Protein AF-A0A2P4R5K9-F1 (afdb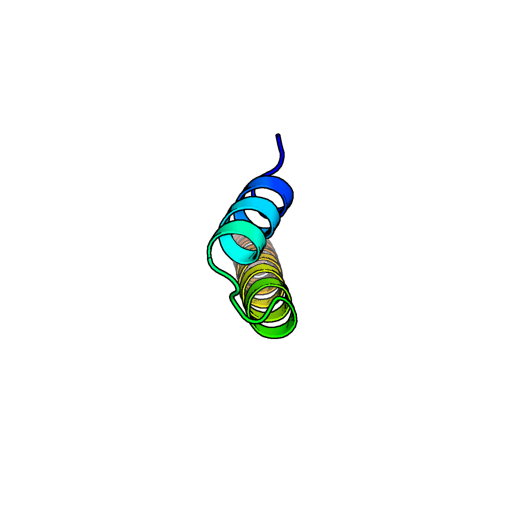_monomer)

Organism: NCBI:txid1617889

Solvent-accessible surface area (backbone atoms only — not comparable to full-atom values): 2534 Å² total; per-residue (Å²): 133,56,71,68,60,53,51,51,52,53,31,61,77,67,69,48,65,60,70,57,55,51,51,51,54,50,52,51,52,50,51,51,52,51,52,52,54,49,52,62,68,75,100

Radius of gyration: 13.58 Å; Cα contacts (8 Å, |Δi|>4): 11; chains: 1; bounding box: 29×18×34 Å

Sequence (43 aa):
MNELTTEIIAALAQKQDLDEVFRHHHVLSLYSLVTTSFTNFLG

Mean predicted aligned error: 4.08 Å

Foldseek 3Di:
DDPLVVLQVVCVVVVHDVVVSVVVVVVVVVVVVVVVVVVVVVD

pLDDT: mean 91.99, std 6.77, range [58.81, 96.94]

Structure (mmCIF, N/CA/C/O backbone):
data_AF-A0A2P4R5K9-F1
#
_entry.id   AF-A0A2P4R5K9-F1
#
loop_
_atom_site.group_PDB
_atom_site.id
_atom_site.type_symbol
_atom_site.label_atom_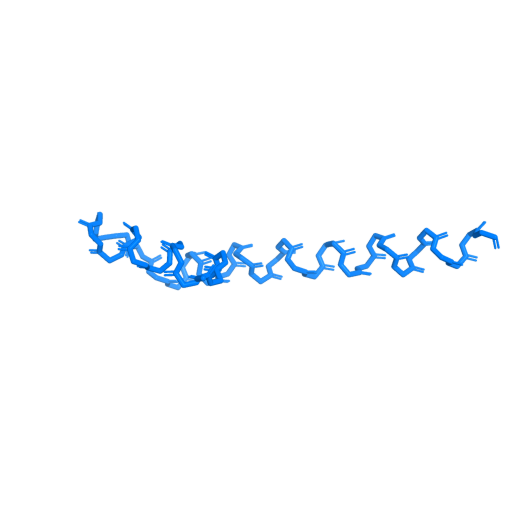id
_atom_site.label_alt_id
_atom_site.label_comp_id
_atom_site.label_asym_id
_atom_site.label_entity_id
_atom_site.label_seq_id
_atom_site.pdbx_PDB_ins_code
_atom_site.Cartn_x
_atom_site.Cartn_y
_atom_site.Cartn_z
_atom_site.occupancy
_atom_site.B_iso_or_equiv
_atom_site.auth_seq_id
_atom_site.auth_comp_id
_atom_site.auth_asym_id
_atom_site.auth_atom_id
_atom_site.pdbx_PDB_model_num
ATOM 1 N N . MET A 1 1 ? 4.711 11.072 7.285 1.00 58.81 1 MET A N 1
ATOM 2 C CA . MET A 1 1 ? 3.843 9.880 7.396 1.00 58.81 1 MET A CA 1
ATOM 3 C C . MET A 1 1 ? 3.851 9.218 6.025 1.00 58.81 1 MET A C 1
ATOM 5 O O . MET A 1 1 ? 3.691 9.946 5.058 1.00 58.81 1 MET A O 1
ATOM 9 N N . ASN A 1 2 ? 4.176 7.926 5.920 1.00 83.81 2 ASN A N 1
ATOM 10 C CA . ASN A 1 2 ? 4.241 7.205 4.635 1.00 83.81 2 ASN A CA 1
ATOM 11 C C . ASN A 1 2 ? 2.811 6.973 4.085 1.00 83.81 2 ASN A C 1
ATOM 13 O O . ASN A 1 2 ? 1.871 6.882 4.882 1.00 83.81 2 ASN A O 1
ATOM 17 N N . GLU A 1 3 ? 2.639 6.876 2.764 1.00 83.88 3 GLU A N 1
ATOM 18 C CA . GLU A 1 3 ? 1.367 6.531 2.102 1.00 83.88 3 GLU A CA 1
ATOM 19 C C . GLU A 1 3 ? 0.794 5.225 2.658 1.00 83.88 3 GLU A C 1
ATOM 21 O O . GLU A 1 3 ? -0.344 5.217 3.120 1.00 83.88 3 GLU A O 1
ATOM 26 N N . LEU A 1 4 ? 1.621 4.179 2.796 1.00 87.94 4 LEU A N 1
ATOM 27 C CA . LEU A 1 4 ? 1.199 2.909 3.401 1.00 87.94 4 LEU A CA 1
ATOM 28 C C . LE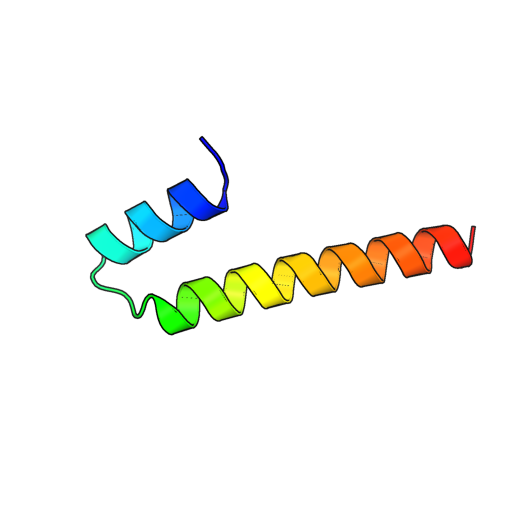U A 1 4 ? 0.677 3.085 4.835 1.00 87.94 4 LEU A C 1
ATOM 30 O O . LEU A 1 4 ? -0.321 2.494 5.230 1.00 87.94 4 LEU A O 1
ATOM 34 N N . THR A 1 5 ? 1.342 3.918 5.640 1.00 89.62 5 THR A N 1
ATOM 35 C CA . THR A 1 5 ? 0.906 4.184 7.019 1.00 89.62 5 THR A CA 1
ATOM 36 C C . THR A 1 5 ? -0.450 4.891 7.043 1.00 89.62 5 THR A C 1
ATOM 38 O O . THR A 1 5 ? -1.270 4.604 7.910 1.00 89.62 5 THR A O 1
ATOM 41 N N . THR A 1 6 ? -0.704 5.783 6.085 1.00 92.50 6 THR A N 1
ATOM 42 C CA . THR A 1 6 ? -1.982 6.500 5.958 1.00 92.50 6 THR A CA 1
ATOM 43 C C . THR A 1 6 ? -3.103 5.564 5.505 1.00 92.50 6 THR A C 1
ATOM 45 O O . THR A 1 6 ? -4.185 5.584 6.092 1.00 92.50 6 THR A O 1
ATOM 48 N N . GLU A 1 7 ? -2.831 4.699 4.527 1.00 90.81 7 GLU A N 1
ATOM 49 C CA . GLU A 1 7 ? -3.775 3.689 4.035 1.00 90.81 7 GLU A CA 1
ATOM 50 C C . GLU A 1 7 ? -4.159 2.685 5.125 1.00 90.81 7 GLU A C 1
ATOM 52 O O . GLU A 1 7 ? -5.343 2.420 5.318 1.00 90.81 7 GLU A O 1
ATOM 57 N N . ILE A 1 8 ? -3.192 2.196 5.910 1.00 92.75 8 ILE A N 1
ATOM 58 C CA . ILE A 1 8 ? -3.466 1.274 7.023 1.00 92.75 8 ILE A CA 1
ATOM 59 C C . ILE A 1 8 ? -4.346 1.941 8.086 1.00 92.75 8 ILE A C 1
ATOM 61 O O . ILE A 1 8 ? -5.305 1.333 8.559 1.00 92.75 8 ILE A O 1
ATOM 65 N N . ILE A 1 9 ? -4.057 3.190 8.467 1.00 94.38 9 ILE A N 1
ATOM 66 C CA . ILE A 1 9 ? -4.870 3.915 9.458 1.00 94.38 9 ILE A CA 1
ATOM 67 C C . ILE A 1 9 ? -6.300 4.115 8.937 1.00 94.38 9 ILE A C 1
ATOM 69 O O . ILE A 1 9 ? -7.260 3.891 9.679 1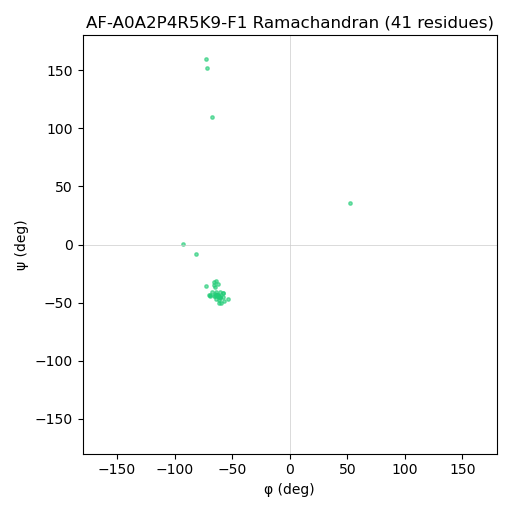.00 94.38 9 ILE A O 1
ATOM 73 N N . ALA A 1 10 ? -6.456 4.496 7.667 1.00 93.69 10 ALA A N 1
ATOM 74 C CA . ALA A 1 10 ? -7.764 4.671 7.046 1.00 93.69 10 ALA A CA 1
ATOM 75 C C . ALA A 1 10 ? -8.546 3.349 6.963 1.00 93.69 10 ALA A C 1
ATOM 77 O O . ALA A 1 10 ? -9.746 3.337 7.245 1.00 93.69 10 ALA A O 1
ATOM 78 N N . ALA A 1 11 ? -7.868 2.248 6.634 1.00 94.06 11 ALA A N 1
ATOM 79 C CA . ALA A 1 11 ? -8.450 0.914 6.556 1.00 94.06 11 ALA A CA 1
ATOM 80 C C . ALA A 1 11 ? -8.907 0.403 7.927 1.00 94.06 11 ALA A C 1
ATOM 82 O O . ALA A 1 11 ? -10.030 -0.081 8.069 1.00 94.06 11 ALA A O 1
ATOM 83 N N . LEU A 1 12 ? -8.080 0.596 8.961 1.00 94.69 12 LEU A N 1
ATOM 84 C CA . LEU A 1 12 ? -8.419 0.280 10.350 1.00 94.69 12 LEU A CA 1
ATOM 85 C C . LEU A 1 12 ? -9.633 1.083 10.834 1.00 94.69 12 LEU A C 1
ATOM 87 O O . LEU A 1 12 ? -10.554 0.512 11.420 1.00 94.69 12 LEU A O 1
ATOM 91 N N . ALA A 1 13 ? -9.666 2.391 10.560 1.00 96.12 13 ALA A N 1
ATOM 92 C CA . ALA A 1 13 ? -10.787 3.255 10.930 1.00 96.12 13 ALA A CA 1
ATOM 93 C C . ALA A 1 13 ? -12.100 2.836 10.246 1.00 96.12 13 ALA A C 1
ATOM 95 O O . ALA A 1 13 ? -13.173 2.942 10.840 1.00 96.12 13 ALA A O 1
ATOM 96 N N . GLN A 1 14 ? -12.010 2.322 9.018 1.00 95.12 14 GLN A N 1
ATOM 97 C CA . GLN A 1 14 ? -13.152 1.873 8.219 1.00 95.12 14 GLN A CA 1
ATOM 98 C C . GLN A 1 14 ? -13.478 0.380 8.385 1.00 95.12 14 GLN A C 1
ATOM 100 O O . GLN A 1 14 ? -14.425 -0.097 7.763 1.00 95.12 14 GLN A O 1
ATOM 105 N N . LYS A 1 15 ? -12.734 -0.358 9.226 1.00 94.50 15 LYS A N 1
ATOM 106 C CA . LYS A 1 15 ? -12.842 -1.823 9.387 1.00 94.50 15 LYS A CA 1
ATOM 107 C C . LYS A 1 15 ? -12.749 -2.584 8.055 1.00 94.50 15 LYS A C 1
ATOM 109 O O .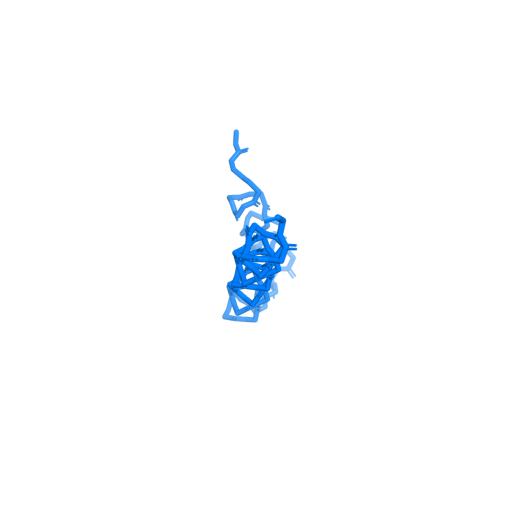 LYS A 1 15 ? -13.446 -3.576 7.852 1.00 94.50 15 LYS A O 1
ATOM 114 N N . GLN A 1 16 ? -11.916 -2.090 7.145 1.00 93.06 16 GLN A N 1
ATOM 115 C CA . GLN A 1 16 ? -11.633 -2.751 5.875 1.00 93.06 16 GLN A CA 1
ATOM 116 C C . GLN A 1 16 ? -10.755 -3.988 6.088 1.00 93.06 16 GLN A C 1
ATOM 118 O O . GLN A 1 16 ? -10.061 -4.108 7.101 1.00 93.06 16 GLN A O 1
ATOM 123 N N . ASP A 1 17 ? -10.775 -4.894 5.112 1.00 94.25 17 ASP A N 1
ATOM 124 C CA . ASP A 1 17 ? -9.849 -6.020 5.074 1.00 94.25 17 ASP A CA 1
ATOM 125 C C . ASP A 1 17 ? -8.425 -5.505 4.819 1.00 94.25 17 ASP A C 1
ATOM 127 O O . ASP A 1 17 ? -8.090 -5.025 3.733 1.00 94.25 17 ASP A O 1
ATOM 131 N N . LEU A 1 18 ? -7.579 -5.599 5.844 1.00 93.31 18 LEU A N 1
ATOM 132 C CA . LEU A 1 18 ? -6.187 -5.173 5.759 1.00 93.31 18 LEU A CA 1
ATOM 133 C C . LEU A 1 18 ? -5.404 -6.001 4.746 1.00 93.31 18 LEU A C 1
ATOM 135 O O . LEU A 1 18 ? -4.513 -5.450 4.103 1.00 93.31 18 LEU A O 1
ATOM 139 N N . ASP A 1 19 ? -5.739 -7.279 4.558 1.00 93.56 19 ASP A N 1
ATOM 140 C CA . ASP A 1 19 ? -5.039 -8.123 3.594 1.00 93.56 19 ASP A CA 1
ATOM 141 C C . ASP A 1 19 ? -5.278 -7.621 2.166 1.00 93.56 19 ASP A C 1
ATOM 143 O O . ASP A 1 19 ? -4.378 -7.671 1.325 1.00 93.56 19 ASP A O 1
ATOM 147 N N . GLU A 1 20 ? -6.469 -7.094 1.877 1.00 92.94 20 GLU A N 1
ATOM 148 C CA . GLU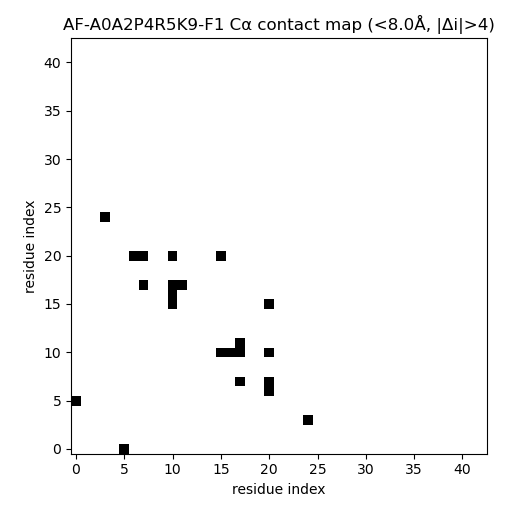 A 1 20 ? -6.776 -6.475 0.588 1.00 92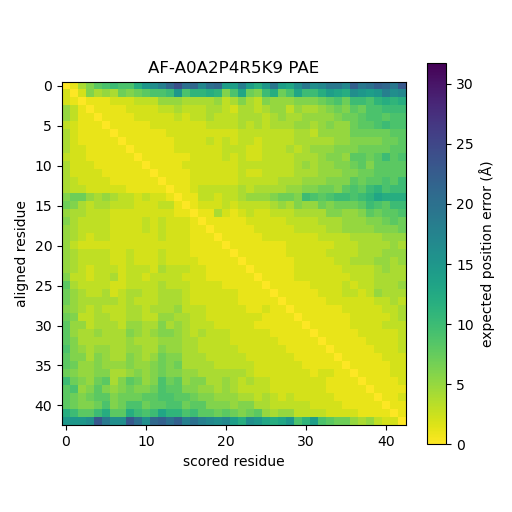.94 20 GLU A CA 1
ATOM 149 C C . GLU A 1 20 ? -6.030 -5.153 0.393 1.00 92.94 20 GLU A C 1
ATOM 151 O O . GLU A 1 20 ? -5.429 -4.948 -0.663 1.00 92.94 20 GLU A O 1
ATOM 156 N N . VAL A 1 21 ? -5.991 -4.299 1.419 1.00 92.75 21 VAL A N 1
ATOM 157 C CA . VAL A 1 21 ? -5.261 -3.020 1.375 1.00 92.75 21 VAL A CA 1
ATOM 158 C C . VAL A 1 21 ? -3.762 -3.250 1.187 1.00 92.75 21 VAL A C 1
ATOM 160 O O . VAL A 1 21 ? -3.148 -2.630 0.317 1.00 92.75 21 VAL A O 1
ATOM 163 N N . PHE A 1 22 ? -3.179 -4.208 1.913 1.00 92.25 22 PHE A N 1
ATOM 164 C CA . PHE A 1 22 ? -1.784 -4.600 1.718 1.00 92.25 22 PHE A CA 1
ATOM 165 C C . PHE A 1 22 ? -1.541 -5.133 0.308 1.00 92.25 22 PHE A C 1
ATOM 167 O O . PHE A 1 22 ? -0.591 -4.691 -0.338 1.00 92.25 22 PHE A O 1
ATOM 174 N N . ARG A 1 23 ? -2.389 -6.039 -0.202 1.00 94.31 23 ARG A N 1
ATOM 175 C CA . ARG A 1 23 ? -2.262 -6.551 -1.578 1.00 94.31 23 ARG A CA 1
ATOM 176 C C . ARG A 1 23 ? -2.325 -5.423 -2.605 1.00 94.31 23 ARG A C 1
ATOM 178 O O . ARG A 1 23 ? -1.490 -5.394 -3.506 1.00 94.31 23 ARG A O 1
ATOM 185 N N . HIS A 1 24 ? -3.272 -4.499 -2.465 1.00 92.69 24 HIS A N 1
ATOM 186 C CA . HIS A 1 24 ? -3.444 -3.382 -3.390 1.00 92.69 24 HIS A CA 1
ATOM 187 C C . HIS A 1 24 ? -2.209 -2.475 -3.416 1.00 92.69 24 HIS A C 1
ATOM 189 O O . HIS A 1 24 ? -1.635 -2.247 -4.484 1.00 92.69 24 HIS A O 1
ATOM 195 N N . HIS A 1 25 ? -1.738 -2.048 -2.242 1.00 92.12 25 HIS A N 1
ATOM 196 C CA . HIS A 1 25 ? -0.537 -1.225 -2.118 1.00 92.12 25 HIS A CA 1
ATOM 197 C C . HIS A 1 25 ? 0.696 -1.918 -2.719 1.00 92.12 25 HIS A C 1
ATOM 199 O O . HIS A 1 25 ? 1.492 -1.307 -3.436 1.00 92.12 25 HIS A O 1
ATOM 205 N N . HIS A 1 26 ? 0.842 -3.226 -2.484 1.00 92.25 26 HIS A N 1
ATOM 206 C CA . HIS A 1 26 ? 1.970 -3.998 -3.001 1.00 92.25 26 HIS A CA 1
ATOM 207 C C . HIS A 1 26 ? 1.938 -4.140 -4.527 1.00 92.25 26 HIS A C 1
ATOM 209 O O . HIS A 1 26 ? 2.976 -4.019 -5.178 1.00 92.25 26 HIS A O 1
ATOM 215 N N . VAL A 1 27 ? 0.758 -4.373 -5.110 1.00 94.81 27 VAL A N 1
ATOM 216 C CA . VAL A 1 27 ? 0.585 -4.443 -6.569 1.00 94.81 27 VAL A CA 1
ATOM 217 C C . VAL A 1 27 ? 0.929 -3.103 -7.214 1.00 94.81 27 VAL A C 1
ATOM 219 O O . VAL A 1 27 ? 1.646 -3.088 -8.213 1.00 94.81 27 VAL A O 1
ATOM 222 N N . LEU A 1 28 ? 0.490 -1.985 -6.630 1.00 93.31 28 LEU A N 1
ATOM 223 C CA . LEU A 1 28 ? 0.823 -0.648 -7.128 1.00 93.31 28 LEU A CA 1
ATOM 224 C C . LEU A 1 28 ? 2.325 -0.354 -7.038 1.00 93.31 28 LEU A C 1
ATOM 226 O O . LEU A 1 28 ? 2.911 0.140 -8.00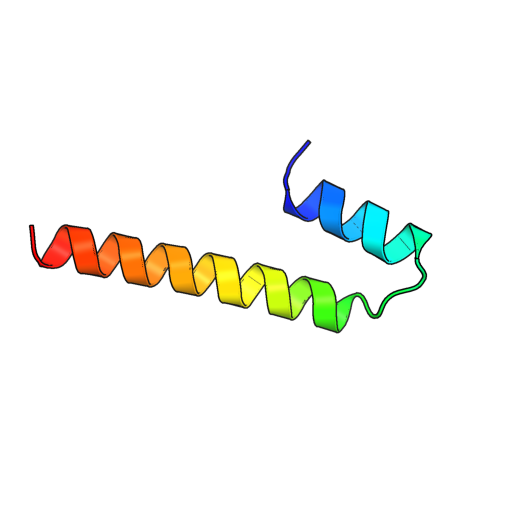2 1.00 93.31 28 LEU A O 1
ATOM 230 N N . SER A 1 29 ? 2.962 -0.713 -5.921 1.00 92.75 29 SER A N 1
ATOM 231 C CA . SER A 1 29 ? 4.409 -0.560 -5.737 1.00 92.75 29 SER A CA 1
ATOM 232 C C . SER A 1 29 ? 5.204 -1.361 -6.775 1.00 92.75 29 SER A C 1
ATOM 234 O O . SER A 1 29 ? 6.108 -0.829 -7.422 1.00 92.75 29 SER A O 1
ATOM 236 N N . LEU A 1 30 ? 4.810 -2.615 -7.022 1.00 94.56 30 LEU A N 1
ATOM 237 C CA . LEU A 1 30 ? 5.421 -3.453 -8.056 1.00 94.56 30 LEU A CA 1
ATOM 238 C C . LEU A 1 30 ? 5.175 -2.904 -9.462 1.00 94.56 30 LEU A C 1
ATOM 240 O O . LEU A 1 30 ? 6.095 -2.887 -10.277 1.00 94.56 30 LEU A O 1
ATOM 244 N N . TYR A 1 31 ? 3.961 -2.439 -9.751 1.00 94.94 31 TYR A N 1
ATOM 245 C CA . TYR A 1 31 ? 3.628 -1.862 -11.050 1.00 94.94 31 TYR A CA 1
ATOM 246 C C . TYR A 1 31 ? 4.463 -0.612 -11.338 1.00 94.94 31 TYR A C 1
ATOM 248 O O . TYR A 1 31 ? 5.021 -0.478 -12.429 1.00 94.94 31 TYR A O 1
ATOM 256 N N . SER A 1 32 ? 4.601 0.269 -10.346 1.00 93.81 32 SER A N 1
ATOM 257 C CA . SER A 1 32 ? 5.465 1.447 -10.415 1.00 93.81 32 SER A CA 1
ATOM 258 C C . SER A 1 32 ? 6.919 1.045 -10.663 1.00 93.81 32 SER A C 1
ATOM 260 O O . SER A 1 32 ? 7.525 1.493 -11.635 1.00 93.81 32 SER A O 1
ATOM 262 N N . LEU A 1 33 ? 7.446 0.103 -9.872 1.00 95.38 33 LEU A N 1
ATOM 263 C CA . LEU A 1 33 ? 8.815 -0.394 -10.010 1.00 95.38 33 LEU A CA 1
ATOM 264 C C . LEU A 1 33 ? 9.092 -0.963 -11.408 1.00 95.38 33 LEU A C 1
ATOM 266 O O . LEU A 1 33 ? 10.094 -0.610 -12.032 1.00 95.38 33 LEU A O 1
ATOM 270 N N . VAL A 1 34 ? 8.206 -1.826 -11.912 1.00 95.88 34 VAL A N 1
ATOM 271 C CA . VAL A 1 34 ? 8.341 -2.433 -13.242 1.00 95.88 34 VAL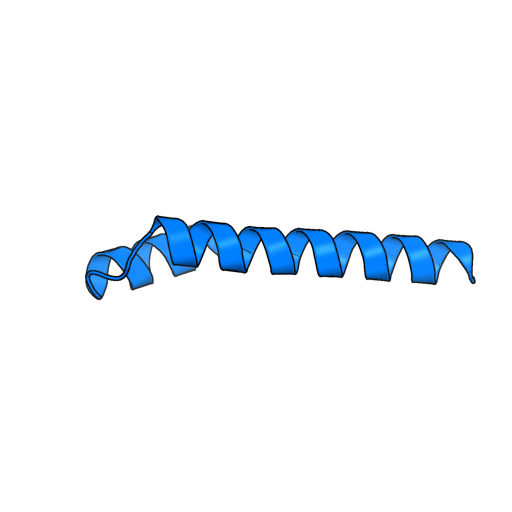 A CA 1
ATOM 272 C C . VAL A 1 34 ? 8.253 -1.368 -14.327 1.00 95.88 34 VAL A C 1
ATOM 274 O O . VAL A 1 34 ? 9.086 -1.358 -15.229 1.00 95.88 34 VAL A O 1
ATOM 277 N N . THR A 1 35 ? 7.301 -0.440 -14.228 1.00 95.56 35 THR A N 1
ATOM 278 C CA . THR A 1 35 ? 7.126 0.641 -15.209 1.00 95.56 35 THR A CA 1
ATOM 279 C C . THR A 1 35 ? 8.350 1.550 -15.255 1.00 95.56 35 THR A C 1
ATOM 281 O O . THR A 1 35 ? 8.842 1.863 -16.340 1.00 95.56 35 THR A O 1
ATOM 284 N N . THR A 1 36 ? 8.890 1.937 -14.099 1.00 96.12 36 THR A N 1
ATOM 285 C CA . THR A 1 36 ? 10.115 2.739 -14.013 1.00 96.12 36 THR A CA 1
ATOM 286 C C . THR A 1 36 ? 11.310 1.978 -14.572 1.00 96.12 36 THR A C 1
ATOM 288 O O . THR A 1 36 ? 12.041 2.521 -15.396 1.00 96.12 36 THR A O 1
ATOM 291 N N . SER A 1 37 ? 11.491 0.712 -14.188 1.00 93.81 37 SER A N 1
ATOM 292 C CA . SER A 1 37 ? 12.582 -0.121 -14.706 1.00 93.81 37 SER A CA 1
ATOM 293 C C . SER A 1 37 ? 12.493 -0.296 -16.221 1.00 93.81 37 SER A C 1
ATOM 295 O O . SER A 1 37 ? 13.511 -0.246 -16.904 1.00 93.81 37 SER A O 1
ATOM 297 N N . PHE A 1 38 ? 11.287 -0.493 -16.748 1.00 96.31 38 PHE A N 1
ATOM 298 C CA . PHE A 1 38 ? 11.048 -0.651 -18.176 1.00 96.31 38 PHE A CA 1
ATOM 299 C C . PHE A 1 38 ? 11.289 0.655 -18.937 1.00 96.31 38 PHE A C 1
ATOM 301 O O . PHE A 1 38 ? 11.963 0.650 -19.961 1.00 96.31 38 PHE A O 1
ATOM 308 N N . THR A 1 39 ? 10.819 1.784 -18.404 1.00 96.94 39 THR A N 1
ATOM 309 C CA . THR A 1 39 ? 11.074 3.114 -18.978 1.00 96.94 39 THR A CA 1
ATOM 310 C C . THR A 1 39 ? 12.570 3.416 -19.017 1.00 96.94 39 THR A C 1
ATOM 312 O O . THR A 1 39 ? 13.072 3.858 -20.043 1.00 96.94 39 THR A O 1
ATOM 315 N N . ASN A 1 40 ? 13.295 3.111 -17.937 1.00 94.75 40 ASN A N 1
ATOM 316 C CA . ASN A 1 40 ? 14.746 3.287 -17.875 1.00 94.75 40 ASN A CA 1
ATOM 317 C C . ASN A 1 40 ? 15.495 2.358 -18.840 1.00 94.75 40 ASN A C 1
ATOM 319 O O . ASN A 1 40 ? 16.558 2.723 -19.323 1.00 94.75 40 ASN A O 1
ATOM 323 N N . PHE A 1 41 ? 14.968 1.158 -19.099 1.00 95.38 41 PHE A N 1
ATOM 324 C CA . PHE A 1 41 ? 15.551 0.221 -20.059 1.00 95.38 41 PHE A CA 1
ATOM 325 C C . PHE A 1 41 ? 15.349 0.661 -21.516 1.00 95.38 41 PHE A C 1
ATOM 327 O O . PHE A 1 41 ? 16.216 0.416 -22.348 1.00 95.38 41 PHE A O 1
ATOM 334 N N . LEU A 1 42 ? 14.206 1.278 -21.828 1.00 95.06 42 LEU A N 1
ATOM 335 C CA . LEU A 1 42 ? 13.898 1.794 -23.165 1.00 95.06 42 LEU A CA 1
ATOM 336 C C . LEU A 1 42 ? 14.514 3.174 -23.462 1.00 95.06 42 LEU A C 1
ATOM 338 O O . LEU A 1 42 ? 14.392 3.636 -24.597 1.00 95.06 42 LEU A O 1
ATOM 342 N N . GLY A 1 43 ? 15.098 3.828 -22.452 1.00 70.06 43 GLY A N 1
ATOM 343 C CA . GLY A 1 43 ? 15.736 5.146 -22.539 1.00 70.06 43 GLY A CA 1
ATOM 344 C C . GLY A 1 43 ? 17.053 5.148 -23.300 1.00 70.06 43 GLY A C 1
ATOM 345 O O . GLY A 1 43 ? 17.874 4.233 -23.071 1.00 70.06 43 GLY A O 1
#

Secondary structure (DSSP, 8-state):
--HHHHHHHHHHHTT--HHHHHHHHHHHHHHHHHHHHHHHHH-